Protein AF-A0A9E5I984-F1 (afdb_monomer)

Mean predicted aligned error: 7.83 Å

pLDDT: mean 77.66, std 11.68, range [48.38, 91.56]

Radius of gyration: 14.09 Å; Cα contacts (8 Å, |Δi|>4): 129; chains: 1; bounding box: 36×32×35 Å

Structure (mmCIF, N/CA/C/O backbone):
data_AF-A0A9E5I984-F1
#
_entry.id   AF-A0A9E5I984-F1
#
loop_
_atom_site.group_PDB
_atom_site.id
_atom_site.type_symbol
_atom_site.label_atom_id
_atom_site.label_alt_id
_atom_site.label_comp_id
_atom_site.label_asym_id
_atom_site.label_entity_id
_atom_site.label_seq_id
_atom_site.pdbx_PDB_ins_code
_atom_site.Cartn_x
_atom_site.Cartn_y
_atom_site.Cartn_z
_atom_site.occupancy
_atom_site.B_iso_or_equiv
_atom_site.auth_seq_id
_atom_site.auth_comp_id
_atom_site.auth_asym_id
_atom_site.auth_atom_id
_atom_site.pdbx_PDB_model_num
ATOM 1 N N . MET A 1 1 ? 0.563 -18.163 3.330 1.00 48.81 1 MET A N 1
ATOM 2 C CA . MET A 1 1 ? 1.518 -18.030 2.206 1.00 48.81 1 MET A CA 1
ATOM 3 C C . MET A 1 1 ? 1.023 -16.930 1.273 1.00 48.81 1 MET A C 1
ATOM 5 O O . MET A 1 1 ? -0.195 -16.788 1.185 1.00 48.81 1 MET A O 1
ATOM 9 N N . PRO A 1 2 ? 1.900 -16.112 0.658 1.00 67.94 2 PRO A N 1
ATOM 10 C CA . PRO A 1 2 ? 1.468 -15.072 -0.277 1.00 67.94 2 PRO A CA 1
ATOM 11 C C . PRO A 1 2 ? 0.738 -15.702 -1.469 1.00 67.94 2 PRO A C 1
ATOM 13 O O . PRO A 1 2 ? 1.159 -16.741 -1.966 1.00 67.94 2 PRO A O 1
ATOM 16 N N . GLN A 1 3 ? -0.364 -15.089 -1.901 1.00 69.31 3 GLN A N 1
ATOM 17 C CA . GLN A 1 3 ? -1.242 -15.622 -2.952 1.00 69.31 3 GLN A CA 1
ATOM 18 C C . GLN A 1 3 ? -0.854 -15.162 -4.367 1.00 69.31 3 GLN A C 1
ATOM 20 O O . GLN A 1 3 ? -1.681 -15.200 -5.269 1.00 69.31 3 GLN A O 1
ATOM 25 N N . GLY A 1 4 ? 0.384 -14.699 -4.546 1.00 74.75 4 GLY A N 1
ATOM 26 C CA . GLY A 1 4 ? 0.916 -14.234 -5.825 1.00 74.75 4 GLY A CA 1
ATOM 27 C C . GLY A 1 4 ? 2.118 -13.307 -5.651 1.00 74.75 4 GLY A C 1
ATOM 28 O O . GLY A 1 4 ? 2.289 -12.684 -4.592 1.00 74.75 4 GLY A O 1
ATOM 29 N N . VAL A 1 5 ? 2.954 -13.226 -6.688 1.00 83.75 5 VAL A N 1
ATOM 30 C CA . VAL A 1 5 ? 4.094 -12.295 -6.749 1.00 83.75 5 VAL A CA 1
ATOM 31 C C . VAL A 1 5 ? 3.717 -11.120 -7.633 1.00 83.75 5 VAL A C 1
ATOM 33 O O . VAL A 1 5 ? 3.312 -11.266 -8.787 1.00 83.75 5 VAL A O 1
ATOM 36 N N . MET A 1 6 ? 3.853 -9.927 -7.071 1.00 87.31 6 MET A N 1
ATOM 37 C CA . MET A 1 6 ? 3.543 -8.675 -7.734 1.00 87.31 6 MET A CA 1
ATOM 38 C C . MET A 1 6 ? 4.838 -7.915 -7.988 1.00 87.31 6 MET A C 1
ATOM 40 O O . MET A 1 6 ? 5.608 -7.670 -7.063 1.00 87.31 6 MET A O 1
ATOM 44 N N . VAL A 1 7 ? 5.068 -7.505 -9.232 1.00 88.38 7 VAL A N 1
ATOM 45 C CA . VAL A 1 7 ? 6.307 -6.822 -9.624 1.00 88.38 7 VAL A CA 1
ATOM 46 C C . VAL A 1 7 ? 6.001 -5.411 -10.112 1.00 88.38 7 VAL A C 1
ATOM 48 O O . VAL A 1 7 ? 5.120 -5.200 -10.945 1.00 88.38 7 VAL A O 1
ATOM 51 N N . MET A 1 8 ? 6.750 -4.435 -9.599 1.00 86.31 8 MET A N 1
ATOM 52 C CA . MET A 1 8 ? 6.732 -3.033 -10.018 1.00 86.31 8 MET A CA 1
ATOM 53 C C . MET A 1 8 ? 8.096 -2.631 -10.586 1.00 86.31 8 MET A C 1
ATOM 55 O O . MET A 1 8 ? 9.044 -2.344 -9.847 1.00 86.31 8 MET A O 1
ATOM 59 N N . GLN A 1 9 ? 8.170 -2.558 -11.911 1.00 83.50 9 GLN A N 1
ATOM 60 C CA . GLN A 1 9 ? 9.339 -2.102 -12.663 1.00 83.50 9 GLN A CA 1
ATOM 61 C C . GLN A 1 9 ? 9.028 -0.781 -13.373 1.00 83.50 9 GLN A C 1
ATOM 63 O O . GLN A 1 9 ? 7.881 -0.347 -13.414 1.00 83.50 9 GLN A O 1
ATOM 68 N N . SER A 1 10 ? 10.057 -0.084 -13.857 1.00 75.31 10 SER A N 1
ATOM 69 C CA . SER A 1 10 ? 9.964 1.292 -14.369 1.00 75.31 10 SER A CA 1
ATOM 70 C C . SER A 1 10 ? 8.895 1.448 -15.468 1.00 75.31 10 SER A C 1
ATOM 72 O O . SER A 1 10 ? 9.145 1.183 -16.637 1.00 75.31 10 SER A O 1
ATOM 74 N N . GLY A 1 11 ? 7.678 1.843 -15.075 1.00 76.62 11 GLY A N 1
ATOM 75 C CA . GLY A 1 11 ? 6.518 1.995 -15.962 1.00 76.62 11 GLY A CA 1
ATOM 76 C C . GLY A 1 11 ? 5.671 0.734 -16.195 1.00 76.62 11 GLY A C 1
ATOM 77 O O . GLY A 1 11 ? 4.601 0.846 -16.786 1.00 76.62 11 GLY A O 1
ATOM 78 N N . GLN A 1 12 ? 6.078 -0.437 -15.700 1.00 86.31 12 GLN A N 1
ATOM 79 C CA . GLN A 1 12 ? 5.375 -1.708 -15.909 1.00 86.31 12 GLN A CA 1
ATOM 80 C C . GLN A 1 12 ? 5.012 -2.389 -14.589 1.00 86.31 12 GLN A C 1
ATOM 82 O O . GLN A 1 12 ? 5.708 -2.271 -13.576 1.00 86.31 12 GLN A O 1
ATOM 87 N N . ARG A 1 13 ? 3.879 -3.092 -14.590 1.00 90.06 13 ARG A N 1
ATOM 88 C CA . ARG A 1 13 ? 3.330 -3.753 -13.407 1.00 90.06 13 ARG A CA 1
ATOM 89 C C . ARG A 1 13 ? 2.857 -5.142 -13.776 1.00 90.06 13 ARG A C 1
ATOM 91 O O . ARG A 1 13 ? 2.133 -5.288 -14.757 1.00 90.06 13 ARG A O 1
ATOM 98 N N . PHE A 1 14 ? 3.232 -6.121 -12.966 1.00 91.44 14 PHE A N 1
ATOM 99 C CA . PHE A 1 14 ? 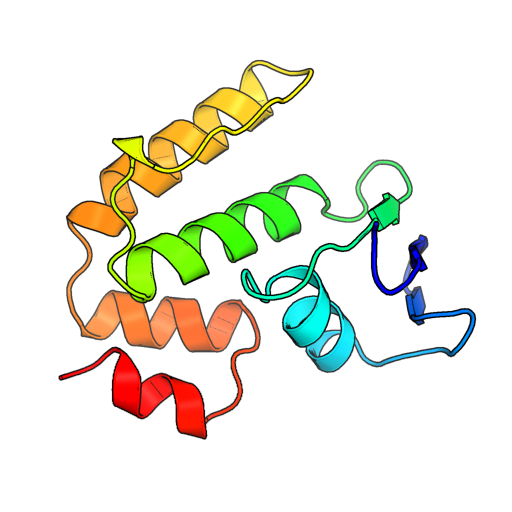2.902 -7.518 -13.200 1.00 91.44 14 PHE A CA 1
ATOM 100 C C . PHE A 1 14 ? 2.241 -8.134 -11.973 1.00 91.44 14 PHE A C 1
ATOM 102 O O . PHE A 1 14 ? 2.618 -7.823 -10.842 1.00 91.44 14 PHE A O 1
ATOM 109 N N . ILE A 1 15 ? 1.275 -9.014 -12.209 1.00 90.31 15 ILE A N 1
ATOM 110 C CA . ILE A 1 15 ? 0.706 -9.925 -11.211 1.00 90.31 15 ILE A CA 1
ATOM 111 C C . ILE A 1 15 ? 0.875 -11.322 -11.783 1.00 90.31 15 ILE A C 1
ATOM 113 O O . ILE A 1 15 ? 0.384 -11.576 -12.878 1.00 90.31 15 ILE A O 1
ATOM 117 N N . ASP A 1 16 ? 1.617 -12.187 -11.094 1.00 89.31 16 ASP A N 1
ATOM 118 C CA . ASP A 1 16 ? 1.878 -13.564 -11.538 1.00 89.31 16 ASP A CA 1
ATOM 119 C C . ASP A 1 16 ? 2.372 -13.626 -12.998 1.00 89.31 16 ASP A C 1
ATOM 121 O O . ASP A 1 16 ? 1.903 -14.404 -13.828 1.00 89.31 16 ASP A O 1
ATOM 125 N N . ASN A 1 17 ? 3.323 -12.738 -13.316 1.00 86.38 17 ASN A N 1
ATOM 126 C CA . ASN A 1 17 ? 3.937 -12.556 -14.637 1.00 86.38 17 ASN A CA 1
ATOM 127 C C . ASN A 1 17 ? 3.001 -12.035 -15.751 1.00 86.38 17 ASN A C 1
ATOM 129 O O . ASN A 1 17 ? 3.409 -11.949 -16.907 1.00 86.38 17 ASN A O 1
ATOM 133 N N . GLN A 1 18 ? 1.768 -11.639 -15.425 1.00 89.88 18 GLN A N 1
ATOM 134 C CA . GLN A 1 18 ? 0.845 -11.009 -16.369 1.00 89.88 18 GLN A CA 1
ATOM 135 C C . GLN A 1 18 ? 0.902 -9.483 -16.255 1.00 89.88 18 GLN A C 1
ATOM 137 O O . GLN A 1 18 ? 0.797 -8.964 -15.138 1.00 89.88 18 GLN A O 1
ATOM 142 N N . PRO A 1 19 ? 1.053 -8.739 -17.368 1.00 91.25 19 PRO A N 1
ATOM 143 C CA . PRO A 1 19 ? 1.031 -7.285 -17.334 1.00 91.25 19 PRO A CA 1
ATOM 144 C C . PRO A 1 19 ? -0.365 -6.790 -16.945 1.00 91.25 19 PRO A C 1
ATOM 146 O O . PRO A 1 19 ? -1.373 -7.203 -17.516 1.00 91.25 19 PRO A O 1
ATOM 149 N N . VAL A 1 20 ? -0.429 -5.876 -15.980 1.00 91.56 20 VAL A N 1
ATOM 150 C CA . VAL A 1 20 ? -1.688 -5.310 -15.484 1.00 91.56 20 VAL A CA 1
ATOM 151 C C . VAL A 1 20 ? -1.658 -3.789 -15.480 1.00 91.56 20 VAL A C 1
ATOM 153 O O . VAL A 1 20 ? -0.605 -3.155 -15.382 1.00 91.56 20 VAL A O 1
ATOM 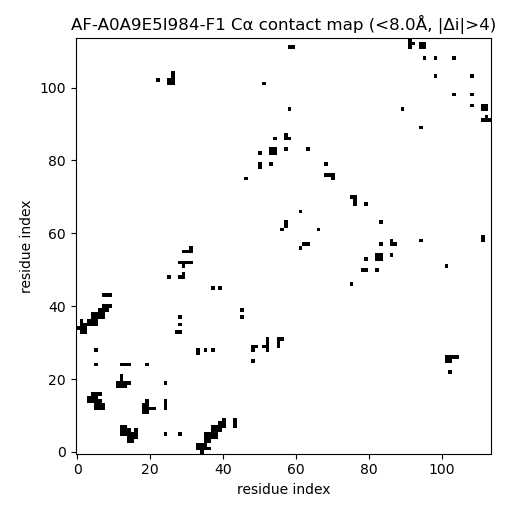156 N N . SER A 1 21 ? -2.842 -3.178 -15.530 1.00 89.38 21 SER A N 1
ATOM 157 C CA . SER A 1 21 ? -2.954 -1.728 -15.391 1.00 89.38 21 SER A CA 1
ATOM 158 C C . SER A 1 21 ? -2.528 -1.255 -13.997 1.00 89.38 21 SER A C 1
ATOM 160 O O . SER A 1 21 ? -2.574 -1.985 -13.000 1.00 89.38 21 SER A O 1
ATOM 162 N N . ALA A 1 22 ? -2.176 0.029 -13.902 1.00 84.12 22 ALA A N 1
ATOM 163 C CA . ALA A 1 22 ? -1.851 0.662 -12.632 1.00 84.12 22 ALA A CA 1
ATOM 164 C C . ALA A 1 22 ? -2.970 0.523 -11.589 1.00 84.12 22 ALA A C 1
ATOM 166 O O . ALA A 1 22 ? -2.688 0.208 -10.431 1.00 84.12 22 ALA A O 1
ATOM 167 N N . ALA A 1 23 ? -4.220 0.725 -12.006 1.00 82.88 23 ALA A N 1
ATOM 168 C CA . ALA A 1 23 ? -5.382 0.636 -11.131 1.00 82.88 23 ALA A CA 1
ATOM 169 C C . ALA A 1 23 ? -5.593 -0.791 -10.610 1.00 82.88 23 ALA A C 1
ATOM 171 O O . ALA A 1 23 ? -5.741 -0.980 -9.404 1.00 82.88 23 ALA A O 1
ATOM 172 N N . GLN A 1 24 ? -5.519 -1.797 -11.489 1.00 86.12 24 GLN A N 1
ATOM 173 C CA . GLN A 1 24 ? -5.634 -3.205 -11.094 1.00 86.12 24 GLN A CA 1
ATOM 174 C C . GLN A 1 24 ? -4.530 -3.600 -10.112 1.00 86.12 24 GLN A C 1
ATOM 176 O O . GLN A 1 24 ? -4.818 -4.180 -9.068 1.00 86.12 24 GLN A O 1
ATOM 181 N N . PHE A 1 25 ? -3.283 -3.215 -10.394 1.00 88.75 25 PHE A N 1
ATOM 182 C CA . PHE A 1 25 ? -2.164 -3.503 -9.503 1.00 88.75 25 PHE A CA 1
ATOM 183 C C . PHE A 1 25 ? -2.378 -2.929 -8.099 1.00 88.75 25 PHE A C 1
ATOM 185 O O . PHE A 1 25 ? -2.224 -3.637 -7.109 1.00 88.75 25 PHE A O 1
ATOM 192 N N . VAL A 1 26 ? -2.751 -1.648 -7.993 1.00 85.81 26 VAL A N 1
ATOM 193 C CA . VAL A 1 26 ? -2.982 -1.016 -6.682 1.00 85.81 26 VAL A CA 1
ATOM 194 C C . VAL A 1 26 ? -4.172 -1.650 -5.979 1.00 85.81 26 VAL A C 1
ATOM 196 O O . VAL A 1 26 ? -4.092 -1.894 -4.779 1.00 85.81 26 VAL A O 1
ATOM 199 N N . SER A 1 27 ? -5.245 -1.953 -6.713 1.00 84.75 27 SER A N 1
ATOM 200 C CA . SER A 1 27 ? -6.421 -2.609 -6.150 1.00 84.75 27 SER A CA 1
ATOM 201 C C . SER A 1 27 ? -6.065 -3.927 -5.472 1.00 84.75 27 SER A C 1
ATOM 203 O O . SER A 1 27 ? -6.535 -4.154 -4.365 1.00 84.75 27 SER A O 1
ATOM 205 N N . VAL A 1 28 ? -5.225 -4.757 -6.101 1.00 87.50 28 VAL A N 1
ATOM 206 C CA . VAL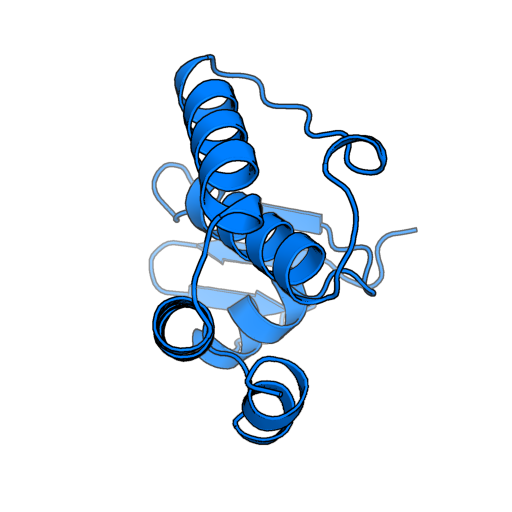 A 1 28 ? -4.815 -6.063 -5.559 1.00 87.50 28 VAL A CA 1
ATOM 207 C C . VAL A 1 28 ? -3.776 -5.914 -4.447 1.00 87.50 28 VAL A C 1
ATOM 209 O O . VAL A 1 28 ? -3.920 -6.519 -3.390 1.00 87.50 28 VAL A O 1
ATOM 212 N N . ALA A 1 29 ? -2.743 -5.091 -4.639 1.00 89.12 29 ALA A N 1
ATOM 213 C CA . ALA A 1 29 ? -1.664 -4.977 -3.658 1.00 89.12 29 ALA A CA 1
ATOM 214 C C . ALA A 1 29 ? -2.096 -4.270 -2.366 1.00 89.12 29 ALA A C 1
ATOM 216 O O . ALA A 1 29 ? -1.602 -4.585 -1.279 1.00 89.12 29 ALA A O 1
ATOM 217 N N . ALA A 1 30 ? -2.994 -3.291 -2.479 1.00 87.25 30 ALA A N 1
ATOM 218 C CA . ALA A 1 30 ? -3.492 -2.546 -1.335 1.00 87.25 30 ALA A CA 1
ATOM 219 C C . ALA A 1 30 ? -4.706 -3.217 -0.670 1.00 87.25 30 ALA A C 1
ATOM 221 O O . ALA A 1 30 ? -5.161 -2.717 0.351 1.00 87.25 30 ALA A O 1
ATOM 222 N N . ASP A 1 31 ? -5.226 -4.325 -1.206 1.00 85.06 31 ASP A N 1
ATOM 223 C CA . ASP A 1 31 ? -6.294 -5.110 -0.580 1.00 85.06 31 ASP A CA 1
ATOM 224 C C . ASP A 1 31 ? -5.777 -5.804 0.697 1.00 85.06 31 ASP A C 1
ATOM 226 O O . ASP A 1 31 ? -4.916 -6.693 0.609 1.00 85.06 31 ASP A O 1
ATOM 230 N N . PRO A 1 32 ? -6.262 -5.411 1.890 1.00 82.75 32 PRO A N 1
ATOM 231 C CA . PRO A 1 32 ? -5.792 -5.979 3.144 1.00 82.75 32 PRO A CA 1
ATOM 232 C C . PRO A 1 32 ? -6.142 -7.457 3.321 1.00 82.75 32 PRO A C 1
ATOM 234 O O . PRO A 1 32 ? -5.395 -8.157 4.005 1.00 82.75 32 PRO A O 1
ATOM 237 N N . SER A 1 33 ? -7.196 -7.947 2.660 1.00 84.88 33 SER A N 1
ATOM 238 C CA . SER A 1 33 ? -7.631 -9.347 2.737 1.00 84.88 33 SER A CA 1
ATOM 239 C C . SER A 1 33 ? -6.669 -10.322 2.045 1.00 84.88 33 SER A C 1
ATOM 241 O O . SER A 1 33 ? -6.740 -11.533 2.256 1.00 84.88 33 SER A O 1
ATOM 243 N N . ARG A 1 34 ? -5.725 -9.809 1.241 1.00 85.06 34 ARG A N 1
ATOM 244 C CA . ARG A 1 34 ? -4.774 -10.610 0.461 1.00 85.06 34 ARG A CA 1
ATOM 245 C C . ARG A 1 34 ? -3.367 -10.520 1.019 1.00 85.06 34 ARG A C 1
ATOM 247 O O . ARG A 1 34 ? -2.806 -9.431 1.103 1.00 85.06 34 ARG A O 1
ATOM 254 N N . SER A 1 35 ? -2.727 -11.649 1.303 1.00 87.56 35 SER A N 1
ATOM 255 C CA . SER A 1 35 ? -1.273 -11.675 1.506 1.00 87.56 35 SER A CA 1
ATOM 256 C C . SER A 1 35 ? -0.563 -11.588 0.154 1.00 87.56 35 SER A C 1
ATOM 258 O O . SER A 1 35 ? -0.683 -12.503 -0.658 1.00 87.56 35 SER A O 1
ATOM 260 N N . VAL A 1 36 ? 0.180 -10.508 -0.085 1.00 88.56 36 VAL A N 1
ATOM 261 C CA . VAL A 1 36 ? 0.890 -10.256 -1.350 1.00 88.56 36 VAL A CA 1
ATOM 262 C C . VAL A 1 36 ? 2.375 -10.028 -1.095 1.00 88.56 36 VAL A C 1
ATOM 264 O O . VAL A 1 36 ? 2.747 -9.426 -0.086 1.00 88.56 36 VAL A O 1
ATOM 267 N N . LEU A 1 37 ? 3.218 -10.478 -2.020 1.00 89.44 37 LEU A N 1
ATOM 268 C CA . LEU A 1 37 ? 4.624 -10.091 -2.077 1.00 89.44 37 LEU A CA 1
ATOM 269 C C . LEU A 1 37 ? 4.791 -9.069 -3.200 1.00 89.44 37 LEU A C 1
ATOM 271 O O . LEU A 1 37 ? 4.447 -9.360 -4.342 1.00 89.44 37 LEU A O 1
ATOM 275 N N . VAL A 1 38 ? 5.306 -7.881 -2.875 1.00 89.31 38 VAL A N 1
ATOM 276 C CA . VAL A 1 38 ? 5.568 -6.829 -3.865 1.00 89.31 38 VAL A CA 1
ATOM 277 C C . VAL A 1 38 ? 7.068 -6.617 -4.002 1.00 89.31 38 VAL A C 1
ATOM 279 O O . VAL A 1 38 ? 7.712 -6.066 -3.108 1.00 89.31 38 VAL A O 1
ATOM 282 N N . GLU A 1 39 ? 7.607 -6.993 -5.151 1.00 90.06 39 GLU A N 1
ATOM 283 C CA . GLU A 1 39 ? 8.974 -6.690 -5.548 1.00 90.06 39 GLU A CA 1
ATOM 284 C C . GLU A 1 39 ? 8.986 -5.411 -6.375 1.00 90.06 39 GLU A C 1
ATOM 286 O O . 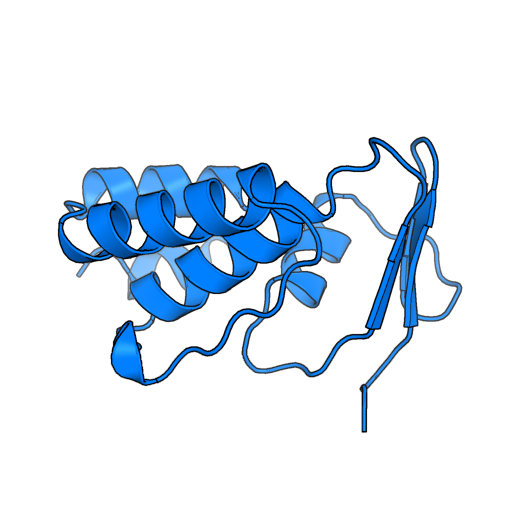GLU A 1 39 ? 8.208 -5.250 -7.317 1.00 90.06 39 GLU A O 1
ATOM 291 N N . ALA A 1 40 ? 9.849 -4.458 -6.029 1.00 86.62 40 ALA A N 1
ATOM 292 C CA . ALA A 1 40 ? 9.876 -3.203 -6.764 1.00 86.62 40 ALA A CA 1
ATOM 293 C C . ALA A 1 40 ? 11.239 -2.519 -6.760 1.00 86.62 40 ALA A C 1
ATOM 295 O O . ALA A 1 40 ? 11.889 -2.401 -5.713 1.00 86.62 40 ALA A O 1
ATOM 296 N N . CYS A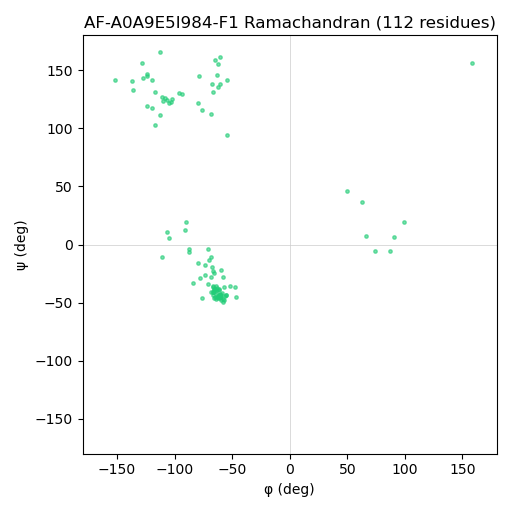 1 41 ? 11.603 -1.927 -7.899 1.00 84.19 41 CYS A N 1
ATOM 297 C CA . CYS A 1 41 ? 12.827 -1.137 -8.053 1.00 84.19 41 CYS A CA 1
ATOM 298 C C . CYS A 1 41 ? 12.852 0.077 -7.105 1.00 84.19 41 CYS A C 1
ATOM 300 O O . CYS A 1 41 ? 11.816 0.509 -6.579 1.00 84.19 41 CYS A O 1
ATOM 302 N N . ALA A 1 42 ? 14.027 0.656 -6.852 1.00 79.81 42 ALA A N 1
ATOM 303 C CA . ALA A 1 42 ? 14.126 1.927 -6.131 1.00 79.81 42 ALA A CA 1
ATOM 304 C C . ALA A 1 42 ? 13.258 3.008 -6.812 1.00 79.81 42 ALA A C 1
ATOM 306 O O . ALA A 1 42 ? 13.119 3.022 -8.030 1.00 79.81 42 ALA A O 1
ATOM 307 N N . GLY A 1 43 ? 12.600 3.865 -6.025 1.00 77.56 43 GLY A N 1
ATOM 308 C CA . GLY A 1 43 ? 11.764 4.953 -6.560 1.00 77.56 43 GLY A CA 1
ATOM 309 C C . GLY A 1 43 ? 10.402 4.555 -7.158 1.00 77.56 43 GLY A C 1
ATOM 310 O O . GLY A 1 43 ? 9.599 5.433 -7.435 1.00 77.56 43 GLY A O 1
ATOM 311 N N . SER A 1 44 ? 10.076 3.266 -7.274 1.00 80.88 44 SER A N 1
ATOM 312 C CA . SER A 1 44 ? 8.807 2.781 -7.865 1.00 80.88 44 SER A CA 1
ATOM 313 C C . SER A 1 44 ? 7.529 3.083 -7.063 1.00 80.88 44 SER A C 1
ATOM 315 O O . SER A 1 44 ? 6.434 2.890 -7.576 1.00 80.88 44 SER A O 1
ATOM 317 N N . GLY A 1 45 ? 7.633 3.550 -5.812 1.00 81.00 45 GLY A N 1
ATOM 318 C CA . GLY A 1 45 ? 6.463 3.904 -4.992 1.00 81.00 45 GLY A CA 1
ATOM 319 C C . GLY A 1 45 ? 6.009 2.854 -3.968 1.00 81.00 45 GLY A C 1
ATOM 320 O O . GLY A 1 45 ? 4.897 2.953 -3.459 1.00 81.00 45 GLY A O 1
ATOM 321 N N . LYS A 1 46 ? 6.863 1.891 -3.586 1.00 88.44 46 LYS A N 1
ATOM 322 C CA . LYS A 1 46 ? 6.587 0.890 -2.523 1.00 88.44 46 LYS A CA 1
ATOM 323 C C . LYS A 1 46 ? 6.001 1.481 -1.238 1.00 88.44 46 LYS A C 1
ATOM 325 O O . LYS A 1 46 ? 5.046 0.954 -0.681 1.00 88.44 46 LYS A O 1
ATOM 330 N N . THR A 1 47 ? 6.575 2.589 -0.766 1.00 86.94 47 THR A N 1
ATOM 331 C CA . THR A 1 47 ? 6.110 3.270 0.450 1.00 86.94 47 THR A CA 1
ATOM 332 C C . THR A 1 47 ? 4.694 3.803 0.278 1.00 86.94 47 THR A C 1
ATOM 334 O O . THR A 1 47 ? 3.886 3.679 1.189 1.00 86.94 47 THR A O 1
ATOM 337 N N . TRP A 1 48 ? 4.374 4.351 -0.896 1.00 85.44 48 TRP A N 1
ATOM 338 C CA . TRP A 1 48 ? 3.024 4.817 -1.201 1.00 85.44 48 TRP A CA 1
ATOM 339 C C . TRP A 1 48 ? 2.025 3.655 -1.239 1.00 85.44 48 TRP A C 1
ATOM 341 O O . TRP A 1 48 ? 0.913 3.791 -0.737 1.00 85.44 48 TRP A O 1
ATOM 351 N N . LEU A 1 49 ? 2.431 2.495 -1.763 1.00 87.75 49 LEU A N 1
ATOM 352 C CA . LEU A 1 49 ? 1.602 1.290 -1.781 1.00 87.75 49 LEU A CA 1
ATOM 353 C C . LEU A 1 49 ? 1.317 0.768 -0.364 1.00 87.75 49 LEU A C 1
ATOM 355 O O . LEU A 1 49 ? 0.167 0.490 -0.032 1.00 87.75 49 LEU A O 1
ATOM 359 N N . LEU A 1 50 ? 2.348 0.717 0.487 1.00 87.44 50 LEU A N 1
ATOM 360 C CA . LEU A 1 50 ? 2.219 0.349 1.898 1.00 87.44 50 LEU A CA 1
ATOM 361 C C . LEU A 1 50 ? 1.277 1.306 2.645 1.00 87.44 50 LEU A C 1
ATOM 363 O O . LEU A 1 50 ? 0.360 0.863 3.329 1.00 87.44 50 LEU A O 1
ATOM 367 N N . VAL A 1 51 ? 1.464 2.616 2.464 1.00 86.56 51 VAL A N 1
ATOM 368 C CA . VAL A 1 51 ? 0.593 3.650 3.042 1.00 86.56 51 VAL A CA 1
ATOM 369 C C . VAL A 1 51 ? -0.847 3.509 2.547 1.00 86.56 51 VAL A C 1
ATOM 371 O O . VAL A 1 51 ? -1.779 3.593 3.339 1.00 86.56 51 VAL A O 1
ATOM 374 N N . SER A 1 52 ? -1.044 3.249 1.254 1.00 85.56 52 SER A N 1
ATOM 375 C CA . SER A 1 52 ? -2.377 3.048 0.676 1.00 85.56 52 SER A CA 1
ATOM 376 C C . SER A 1 52 ? -3.082 1.841 1.292 1.00 85.56 52 SER A C 1
ATOM 378 O O . SER A 1 52 ? -4.278 1.906 1.555 1.00 85.56 52 SER A O 1
ATOM 380 N N . ARG A 1 53 ? -2.344 0.761 1.573 1.00 88.12 53 ARG A N 1
ATOM 381 C CA . ARG A 1 53 ? -2.869 -0.428 2.254 1.00 88.12 53 ARG A CA 1
ATOM 382 C C . ARG A 1 53 ? -3.270 -0.140 3.704 1.00 88.12 53 ARG A C 1
ATOM 384 O O . ARG A 1 53 ? -4.351 -0.537 4.120 1.00 88.12 53 ARG A O 1
ATOM 391 N N . MET A 1 54 ? -2.445 0.596 4.449 1.00 87.00 54 MET A N 1
ATOM 392 C CA . MET A 1 54 ? -2.778 1.035 5.814 1.00 87.00 54 MET A CA 1
ATOM 393 C C . MET A 1 54 ? -4.020 1.921 5.842 1.00 87.00 54 MET A C 1
ATOM 395 O O . MET A 1 54 ? -4.890 1.740 6.685 1.00 87.00 54 MET A O 1
ATOM 399 N N . LEU A 1 55 ? -4.124 2.862 4.900 1.00 83.25 55 LEU A N 1
ATOM 400 C CA . LEU A 1 55 ? -5.301 3.716 4.778 1.00 83.25 55 LEU A CA 1
ATOM 401 C C . LEU A 1 55 ? -6.562 2.887 4.549 1.00 83.25 55 LEU A C 1
ATOM 403 O O . LEU A 1 55 ? -7.575 3.175 5.167 1.00 83.25 55 LEU A O 1
ATOM 407 N N . ARG A 1 56 ? -6.507 1.848 3.708 1.00 82.75 56 ARG A N 1
ATOM 408 C CA . ARG A 1 56 ? -7.655 0.956 3.484 1.00 82.75 56 ARG A CA 1
ATOM 409 C C . ARG A 1 56 ? -8.088 0.252 4.769 1.00 82.75 56 ARG A C 1
ATOM 411 O O . ARG A 1 56 ? -9.264 0.316 5.087 1.00 82.75 56 ARG A O 1
ATOM 418 N N . LEU A 1 57 ? -7.149 -0.286 5.547 1.00 84.56 57 LEU A N 1
ATOM 419 C CA . LEU A 1 57 ? -7.448 -0.876 6.860 1.00 84.56 57 LEU A CA 1
ATOM 420 C C . LEU A 1 57 ? -8.116 0.126 7.812 1.00 84.56 57 LEU A C 1
ATOM 422 O O . LEU A 1 57 ? -9.146 -0.171 8.407 1.00 84.56 57 LEU A O 1
ATOM 426 N N . LEU A 1 58 ? -7.576 1.343 7.916 1.00 83.62 58 LEU A N 1
ATOM 427 C CA . LEU A 1 58 ? -8.160 2.393 8.762 1.00 83.62 58 LEU A CA 1
ATOM 428 C C . LEU A 1 58 ? -9.562 2.801 8.290 1.00 83.62 58 LEU A C 1
ATOM 430 O O . LEU A 1 58 ? 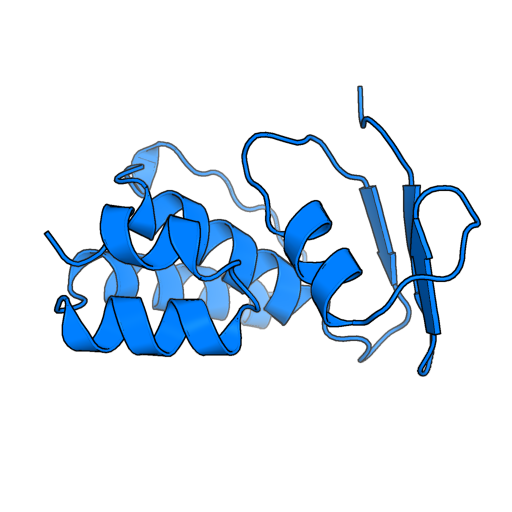-10.443 3.069 9.103 1.00 83.62 58 LEU A O 1
ATOM 434 N N . LEU A 1 59 ? -9.781 2.850 6.974 1.00 80.12 59 LEU A N 1
ATOM 435 C CA . LEU A 1 59 ? -11.090 3.132 6.391 1.00 80.12 59 LEU A CA 1
ATOM 436 C C . LEU A 1 59 ? -12.088 2.001 6.674 1.00 80.12 59 LEU A C 1
ATOM 438 O O . LEU A 1 59 ? -13.254 2.294 6.921 1.00 80.12 59 LEU A O 1
ATOM 442 N N . GLU A 1 60 ? -11.633 0.745 6.683 1.00 79.25 60 GLU A N 1
ATOM 443 C CA . GLU A 1 60 ? -12.422 -0.450 7.041 1.00 79.25 60 GLU A CA 1
ATOM 444 C C . GLU A 1 60 ? -12.736 -0.531 8.542 1.00 79.25 60 GLU A C 1
ATOM 446 O O . GLU A 1 60 ? -13.493 -1.402 8.965 1.00 79.25 60 GLU A O 1
ATOM 451 N N . GLY A 1 61 ? -12.215 0.406 9.340 1.00 80.56 61 GLY A N 1
ATOM 452 C CA . GLY A 1 61 ? -12.451 0.495 10.777 1.00 80.56 61 GLY A CA 1
ATOM 453 C C . GLY A 1 61 ? -11.435 -0.271 11.621 1.00 80.56 61 GLY A C 1
ATOM 454 O O . GLY A 1 61 ? -11.599 -0.321 12.839 1.00 80.56 61 GLY A O 1
ATOM 455 N N . SER A 1 62 ? -10.380 -0.834 11.017 1.00 84.00 62 SER A N 1
ATOM 456 C CA . SER A 1 62 ? -9.294 -1.462 11.774 1.00 84.00 62 SER A CA 1
ATOM 457 C C . SER A 1 62 ? -8.604 -0.436 12.661 1.00 84.00 62 SER A C 1
ATOM 459 O O . SER A 1 62 ? -8.270 0.673 12.227 1.00 84.00 62 SER A O 1
ATOM 461 N N . GLN A 1 63 ? -8.344 -0.817 13.906 1.00 81.81 63 GLN A N 1
ATOM 462 C CA . GLN A 1 63 ? -7.691 0.073 14.847 1.00 81.81 63 GLN A CA 1
ATOM 463 C C . GLN A 1 63 ? -6.182 0.109 14.581 1.00 81.81 63 GLN A C 1
ATOM 465 O O . GLN A 1 63 ? -5.575 -0.917 14.268 1.00 81.81 63 GLN A O 1
ATOM 470 N N . PRO A 1 64 ? -5.522 1.265 14.766 1.00 81.88 64 PRO A N 1
ATOM 471 C CA . PRO A 1 64 ? -4.066 1.376 14.697 1.00 81.88 64 PRO A CA 1
ATOM 472 C C . PRO A 1 64 ? -3.296 0.307 15.481 1.00 81.88 64 PRO A C 1
ATOM 474 O O . PRO A 1 64 ? -2.247 -0.144 15.033 1.00 81.88 64 PRO A O 1
ATOM 477 N N . ALA A 1 65 ? -3.821 -0.091 16.644 1.00 84.19 65 ALA A N 1
ATOM 478 C CA . ALA A 1 65 ? -3.202 -1.072 17.530 1.00 84.19 65 ALA A CA 1
ATOM 479 C C . ALA A 1 65 ? -3.172 -2.497 16.944 1.00 84.19 65 ALA A C 1
ATOM 481 O O . ALA A 1 65 ? -2.362 -3.312 17.372 1.00 84.19 65 ALA A O 1
ATOM 482 N N . GLU A 1 66 ? -4.013 -2.790 15.951 1.00 84.88 66 GLU A N 1
ATOM 483 C CA . GLU A 1 66 ? -4.102 -4.099 15.291 1.00 84.88 66 GLU A CA 1
ATOM 484 C C . GLU A 1 66 ? -3.119 -4.225 14.113 1.00 84.88 66 GLU A C 1
ATOM 486 O O . GLU A 1 66 ? -2.978 -5.292 13.517 1.00 84.88 66 GLU A O 1
ATOM 491 N N . MET A 1 67 ? -2.423 -3.137 13.760 1.00 83.38 67 MET A N 1
ATOM 492 C CA . MET A 1 67 ? -1.535 -3.073 12.602 1.00 83.38 67 MET A CA 1
ATOM 493 C C . MET A 1 67 ? -0.069 -2.991 13.017 1.00 83.38 67 MET A C 1
ATOM 495 O O . MET A 1 67 ? 0.366 -2.043 13.669 1.00 83.38 67 MET A O 1
ATOM 499 N N . LEU A 1 68 ? 0.733 -3.940 12.531 1.00 83.38 68 LEU A N 1
ATOM 500 C CA . LEU A 1 68 ? 2.187 -3.889 12.641 1.00 83.38 68 LEU A CA 1
ATOM 501 C C . LEU A 1 68 ? 2.816 -3.567 11.286 1.00 83.38 68 LEU A C 1
ATOM 503 O O . LEU A 1 68 ? 2.631 -4.283 10.303 1.00 83.38 68 LEU A O 1
ATOM 507 N N . ALA A 1 69 ? 3.614 -2.503 11.253 1.00 84.12 69 ALA A N 1
ATOM 508 C CA . ALA A 1 69 ? 4.361 -2.088 10.077 1.00 84.12 69 ALA A CA 1
ATOM 509 C C . ALA A 1 69 ? 5.861 -2.101 10.354 1.00 84.12 69 ALA A C 1
ATOM 511 O O . ALA A 1 69 ? 6.355 -1.328 11.174 1.00 84.12 69 ALA A O 1
ATOM 512 N N . ILE A 1 70 ? 6.594 -2.944 9.632 1.00 84.69 70 ILE A N 1
ATOM 513 C CA . ILE A 1 70 ? 8.051 -3.040 9.743 1.00 84.69 70 ILE A CA 1
ATOM 514 C C . ILE A 1 70 ? 8.663 -2.359 8.520 1.00 84.69 70 ILE A C 1
ATOM 516 O O . ILE A 1 70 ? 8.380 -2.723 7.380 1.00 84.69 70 ILE A O 1
ATOM 520 N N . THR A 1 71 ? 9.500 -1.345 8.742 1.00 85.12 71 THR A N 1
ATOM 521 C CA . THR A 1 71 ? 10.171 -0.607 7.663 1.00 85.12 71 THR A CA 1
ATOM 522 C C . THR A 1 71 ? 11.631 -0.361 8.005 1.00 85.12 71 THR A C 1
ATOM 524 O O . THR A 1 71 ? 11.937 0.011 9.133 1.00 85.12 71 THR A O 1
ATOM 527 N N . PHE A 1 72 ? 12.521 -0.473 7.019 1.00 80.00 72 PHE A N 1
ATOM 528 C CA . PHE A 1 72 ? 13.962 -0.288 7.228 1.00 80.00 72 PHE A CA 1
ATOM 529 C C . PHE A 1 72 ? 14.384 1.180 7.440 1.00 80.00 72 PHE A C 1
ATOM 531 O O . PHE A 1 72 ? 15.474 1.447 7.933 1.00 80.00 72 PHE A O 1
ATOM 538 N N . THR A 1 73 ? 13.545 2.163 7.076 1.00 78.19 73 THR A N 1
ATOM 539 C CA . THR A 1 73 ? 13.917 3.589 7.143 1.00 78.19 73 THR A CA 1
ATOM 540 C C . THR A 1 73 ? 13.012 4.395 8.069 1.00 78.19 73 THR A C 1
ATOM 542 O O . THR A 1 73 ? 11.788 4.255 8.047 1.00 78.19 73 THR A O 1
ATOM 545 N N . ARG A 1 74 ? 13.611 5.336 8.814 1.00 80.31 74 ARG A N 1
ATOM 546 C CA . ARG A 1 74 ? 12.876 6.294 9.661 1.00 80.31 74 ARG A CA 1
ATOM 547 C C . ARG A 1 74 ? 11.858 7.119 8.870 1.00 80.31 74 ARG A C 1
ATOM 549 O O . ARG A 1 74 ? 10.774 7.393 9.366 1.00 80.31 74 ARG A O 1
ATOM 556 N N . LYS A 1 75 ? 12.176 7.485 7.622 1.00 80.06 75 LYS A N 1
ATOM 557 C CA . LYS A 1 75 ? 11.267 8.250 6.753 1.00 80.06 75 LYS A CA 1
ATOM 558 C C . LYS A 1 75 ? 9.984 7.470 6.446 1.00 80.06 75 LYS A C 1
ATOM 560 O O . LYS A 1 75 ? 8.901 8.042 6.519 1.00 80.06 75 LYS A O 1
ATOM 565 N N . ALA A 1 76 ? 10.095 6.175 6.143 1.00 76.75 76 ALA A N 1
ATOM 566 C CA . ALA A 1 76 ? 8.933 5.319 5.906 1.00 76.75 76 ALA A CA 1
ATOM 567 C C . ALA A 1 76 ? 8.122 5.081 7.191 1.00 76.75 76 ALA A C 1
ATOM 569 O O . ALA A 1 76 ? 6.898 5.178 7.155 1.00 76.75 76 ALA A O 1
ATOM 570 N N . ALA A 1 77 ? 8.795 4.865 8.326 1.00 81.75 77 ALA A N 1
ATOM 571 C CA . ALA A 1 77 ? 8.136 4.745 9.626 1.00 81.75 77 ALA A CA 1
ATOM 572 C C . ALA A 1 77 ? 7.346 6.013 9.994 1.00 81.75 77 ALA A C 1
ATOM 574 O O . ALA A 1 77 ? 6.200 5.928 10.429 1.00 81.75 77 ALA A O 1
ATOM 575 N N . ASN A 1 78 ? 7.921 7.197 9.769 1.00 82.50 78 ASN A N 1
ATOM 576 C CA . ASN A 1 78 ? 7.241 8.468 10.023 1.00 82.50 78 ASN A CA 1
ATOM 577 C C . ASN A 1 78 ? 6.040 8.676 9.092 1.00 82.50 78 ASN A C 1
ATOM 579 O O . ASN A 1 78 ? 5.002 9.151 9.544 1.00 82.50 78 ASN A O 1
ATOM 583 N N . ALA A 1 79 ? 6.150 8.280 7.820 1.00 79.44 79 ALA A N 1
ATOM 584 C CA . ALA A 1 79 ? 5.020 8.314 6.893 1.00 79.44 79 ALA A CA 1
ATOM 585 C C . ALA A 1 79 ? 3.871 7.404 7.365 1.00 79.44 79 ALA A C 1
ATOM 587 O O . ALA A 1 79 ? 2.722 7.838 7.372 1.00 79.44 79 ALA A O 1
ATOM 588 N N . ALA A 1 80 ? 4.176 6.184 7.824 1.00 79.56 80 ALA A N 1
ATOM 589 C CA . ALA A 1 80 ? 3.180 5.277 8.396 1.00 79.56 80 ALA A CA 1
ATOM 590 C C . ALA A 1 80 ? 2.524 5.862 9.660 1.00 79.56 80 ALA A C 1
ATOM 592 O O . ALA A 1 80 ? 1.302 5.866 9.773 1.00 79.56 80 ALA A O 1
ATOM 593 N N . ARG A 1 81 ? 3.314 6.438 10.578 1.00 81.56 81 ARG A N 1
ATOM 594 C CA . ARG A 1 81 ? 2.796 7.102 11.790 1.00 81.56 81 ARG A CA 1
ATOM 595 C C . ARG A 1 81 ? 1.859 8.264 11.466 1.00 81.56 81 ARG A C 1
ATOM 597 O O . ARG A 1 81 ? 0.793 8.365 12.065 1.00 81.56 81 ARG A O 1
ATOM 604 N N . LEU A 1 82 ? 2.236 9.119 10.514 1.00 79.00 82 LEU A N 1
ATOM 605 C CA . LEU A 1 82 ? 1.412 10.253 10.094 1.00 79.00 82 LEU A CA 1
ATOM 606 C C . LEU A 1 82 ? 0.062 9.785 9.537 1.00 79.00 82 LEU A C 1
ATOM 608 O O . LEU A 1 82 ? -0.977 10.348 9.871 1.00 79.00 82 LEU A O 1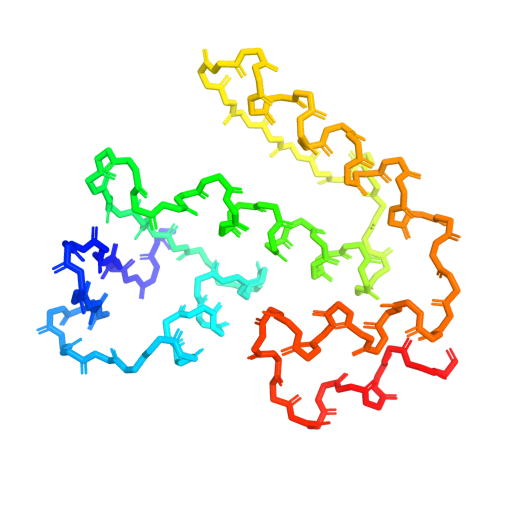
ATOM 612 N N . VAL A 1 83 ? 0.074 8.736 8.716 1.00 78.31 83 VAL A N 1
ATOM 613 C CA . VAL A 1 83 ? -1.128 8.133 8.122 1.00 78.31 83 VAL A CA 1
ATOM 614 C C . VAL A 1 83 ? -2.050 7.561 9.189 1.00 78.31 83 VAL A C 1
ATOM 616 O O . VAL A 1 83 ? -3.248 7.820 9.165 1.00 78.31 83 VAL A O 1
ATOM 619 N N . ILE A 1 84 ? -1.488 6.834 10.149 1.00 80.00 84 ILE A N 1
ATOM 620 C CA . ILE A 1 84 ? -2.239 6.254 11.260 1.00 80.00 84 ILE A CA 1
ATOM 621 C C . ILE A 1 84 ? -2.894 7.346 12.118 1.00 80.00 84 ILE A C 1
ATOM 623 O O . ILE A 1 84 ? -4.082 7.256 12.419 1.00 80.00 84 ILE A O 1
ATOM 627 N N . GLY A 1 85 ? -2.153 8.406 12.459 1.00 75.00 85 GLY A N 1
ATOM 628 C CA . GLY A 1 85 ? -2.689 9.513 13.254 1.00 75.00 85 GLY A CA 1
ATOM 629 C C . GLY A 1 85 ? -3.762 10.331 12.528 1.00 75.00 85 GLY A C 1
ATOM 630 O O . GLY A 1 85 ? -4.734 10.757 13.142 1.00 75.00 85 GLY A O 1
ATOM 631 N N . THR A 1 86 ? -3.616 10.534 11.216 1.00 68.06 86 THR A N 1
ATOM 632 C CA . THR A 1 86 ? -4.562 11.333 10.413 1.00 68.06 86 THR A CA 1
ATOM 633 C C . THR A 1 86 ? -5.781 10.538 9.949 1.00 68.06 86 THR A C 1
ATOM 635 O O . THR A 1 86 ? -6.874 11.096 9.877 1.00 68.06 86 THR A O 1
ATOM 638 N N . GLY A 1 87 ? -5.633 9.239 9.674 1.00 63.81 87 GLY A N 1
ATOM 639 C CA . GLY A 1 87 ? -6.726 8.370 9.234 1.00 63.81 87 GLY A CA 1
ATOM 640 C C . GLY A 1 87 ? -7.821 8.206 10.290 1.00 63.81 87 GLY A C 1
ATOM 641 O O . GLY A 1 87 ? -8.998 8.202 9.938 1.00 63.81 87 GLY A O 1
ATOM 642 N N . ALA A 1 88 ? -7.450 8.174 11.575 1.00 61.34 88 ALA A N 1
ATOM 643 C CA . ALA A 1 88 ? -8.401 8.122 12.689 1.00 61.34 88 ALA A CA 1
ATOM 644 C C . ALA A 1 88 ? -9.253 9.402 12.832 1.00 61.34 88 ALA A C 1
ATOM 646 O O . ALA A 1 88 ? -10.350 9.348 13.377 1.00 61.34 88 ALA A O 1
ATOM 647 N N . ALA A 1 89 ? -8.777 10.542 12.316 1.00 60.47 89 ALA A N 1
ATOM 648 C CA . ALA A 1 89 ? -9.447 11.843 12.403 1.00 60.47 89 ALA A CA 1
ATOM 649 C C . ALA A 1 89 ? -10.116 12.286 11.081 1.00 60.47 89 ALA A C 1
ATOM 651 O O . ALA A 1 89 ? -10.593 13.417 10.968 1.00 60.47 89 ALA A O 1
ATOM 652 N N . ALA A 1 90 ? -10.128 11.438 10.047 1.00 62.72 90 ALA A N 1
ATOM 653 C CA . ALA A 1 90 ? -10.567 11.833 8.711 1.00 62.72 90 ALA A CA 1
ATOM 654 C C . ALA A 1 90 ? -12.104 11.856 8.562 1.00 62.72 90 ALA A C 1
ATOM 656 O O . ALA A 1 90 ? -12.772 10.828 8.679 1.00 62.72 90 ALA A O 1
ATOM 657 N N . SER A 1 91 ? -12.648 13.027 8.204 1.00 60.38 91 SER A N 1
ATOM 658 C CA . SER A 1 91 ? -14.057 13.224 7.813 1.00 60.38 91 SER A CA 1
ATOM 659 C C . SER A 1 91 ? -14.438 12.424 6.551 1.00 60.38 91 SER A C 1
ATOM 661 O O . SER A 1 91 ? -13.584 12.132 5.707 1.00 60.38 91 SER A O 1
ATOM 663 N N . ALA A 1 92 ? -15.726 12.104 6.382 1.00 63.50 92 ALA A N 1
ATOM 664 C CA . ALA A 1 92 ? -16.276 11.323 5.266 1.00 63.50 92 ALA A CA 1
ATOM 665 C C . ALA A 1 92 ? -15.860 11.854 3.872 1.00 63.50 92 ALA A C 1
ATOM 667 O O . ALA A 1 92 ? -15.541 11.079 2.967 1.00 63.50 92 ALA A O 1
ATOM 668 N N . THR A 1 93 ? -15.742 13.176 3.712 1.00 63.50 93 THR A N 1
ATOM 669 C CA . THR A 1 93 ? -15.272 13.819 2.469 1.00 63.50 93 THR A CA 1
ATOM 670 C C . THR A 1 93 ? -13.804 13.497 2.159 1.00 63.50 93 THR A C 1
ATOM 672 O O . THR A 1 93 ? -13.449 13.238 1.004 1.00 63.50 93 THR A O 1
ATOM 675 N N . CYS A 1 94 ? -12.945 13.448 3.186 1.00 59.94 94 CYS A N 1
ATOM 676 C CA . CYS A 1 94 ? -11.549 13.026 3.045 1.00 59.94 94 CYS A CA 1
ATOM 677 C C . CYS A 1 94 ? -11.457 11.541 2.681 1.00 59.94 94 CYS A C 1
ATOM 679 O O . CYS A 1 94 ? -10.675 11.188 1.798 1.00 59.94 94 CYS A O 1
ATOM 681 N N . LYS A 1 95 ? -12.293 10.683 3.285 1.00 63.69 95 LYS A N 1
ATOM 682 C CA . LYS A 1 95 ? -12.344 9.248 2.959 1.00 63.69 95 LYS A CA 1
ATOM 683 C C . LYS A 1 95 ? -12.644 9.019 1.474 1.00 63.69 95 LYS A C 1
ATOM 685 O O . LYS A 1 95 ? -11.898 8.313 0.797 1.00 63.69 95 LYS A O 1
ATOM 690 N N . ALA A 1 96 ? -13.651 9.701 0.922 1.00 66.38 96 ALA A N 1
ATOM 691 C CA . ALA A 1 96 ? -13.992 9.605 -0.500 1.00 66.38 96 ALA A CA 1
ATOM 692 C C . ALA A 1 96 ? -12.864 10.100 -1.435 1.00 66.38 96 ALA A C 1
ATOM 694 O O . ALA A 1 96 ? -12.606 9.498 -2.481 1.00 66.38 96 ALA A O 1
ATOM 695 N N . ALA A 1 97 ? -12.160 11.178 -1.068 1.00 69.31 97 ALA A N 1
ATOM 696 C CA . ALA A 1 97 ? -11.019 11.686 -1.835 1.00 69.31 97 ALA A CA 1
ATOM 697 C C . ALA A 1 97 ? -9.820 10.722 -1.821 1.00 69.31 97 ALA A C 1
ATOM 699 O O . ALA A 1 97 ? -9.196 10.498 -2.862 1.00 69.31 97 ALA A O 1
ATOM 700 N N . VAL A 1 98 ? -9.531 10.111 -0.669 1.00 67.75 98 VAL A N 1
ATOM 701 C CA . VAL A 1 98 ? -8.486 9.089 -0.529 1.00 67.75 98 VAL A CA 1
ATOM 702 C C . VAL A 1 98 ? -8.832 7.849 -1.354 1.00 67.75 98 VAL A C 1
ATOM 704 O O . VAL A 1 98 ? -7.991 7.410 -2.137 1.00 67.75 98 VAL A O 1
ATOM 707 N N . CYS A 1 99 ? -10.073 7.349 -1.282 1.00 67.81 99 CYS A N 1
ATOM 708 C CA . CYS A 1 99 ? -10.544 6.199 -2.066 1.00 67.81 99 CYS A CA 1
ATOM 709 C C . CYS A 1 99 ? -10.344 6.385 -3.577 1.00 67.81 99 CYS A C 1
ATOM 711 O O . CYS A 1 99 ? -9.843 5.479 -4.247 1.00 67.81 99 CYS A O 1
ATOM 713 N N . ARG A 1 100 ? -10.656 7.577 -4.109 1.00 69.12 100 ARG A N 1
ATOM 714 C CA . ARG A 1 100 ? -10.412 7.915 -5.523 1.00 69.12 100 ARG A CA 1
ATOM 715 C C . ARG A 1 100 ? -8.927 7.870 -5.883 1.00 69.12 100 ARG A C 1
ATOM 717 O O . ARG A 1 100 ? -8.567 7.395 -6.955 1.00 69.12 100 ARG A O 1
ATOM 724 N N . ARG A 1 101 ? -8.054 8.339 -4.988 1.00 67.88 101 ARG A N 1
ATOM 725 C CA . ARG A 1 101 ? -6.611 8.443 -5.250 1.00 67.88 101 ARG A CA 1
ATOM 726 C C . ARG A 1 101 ? -5.871 7.110 -5.138 1.00 67.88 101 ARG A C 1
ATOM 728 O O . ARG A 1 101 ? -4.881 6.913 -5.833 1.00 67.88 101 ARG A O 1
ATOM 735 N N . ILE A 1 102 ? -6.359 6.192 -4.306 1.00 69.31 102 ILE A N 1
ATOM 736 C CA . ILE A 1 102 ? -5.803 4.836 -4.152 1.00 69.31 102 ILE A CA 1
ATOM 737 C C . ILE A 1 102 ? -6.458 3.808 -5.097 1.00 69.31 102 ILE A C 1
ATOM 739 O O . ILE A 1 102 ? -6.292 2.603 -4.902 1.00 69.31 102 ILE A O 1
ATOM 743 N N . GLY A 1 103 ? -7.233 4.267 -6.088 1.00 63.66 103 GLY A N 1
ATOM 744 C CA . GLY A 1 103 ? -7.836 3.418 -7.118 1.00 63.66 103 GLY A CA 1
ATOM 745 C C . GLY A 1 103 ? -8.833 2.386 -6.583 1.00 63.66 103 GLY A C 1
ATOM 746 O O . GLY A 1 103 ? -8.843 1.258 -7.068 1.00 63.66 103 GLY A O 1
ATOM 747 N N . GLN A 1 104 ? -9.625 2.721 -5.556 1.00 64.12 104 GLN A N 1
ATOM 748 C CA . GLN A 1 104 ? -10.712 1.841 -5.110 1.00 64.12 104 GLN A CA 1
ATOM 749 C C . GLN A 1 104 ? -11.811 1.760 -6.182 1.00 64.12 104 GLN A C 1
ATOM 751 O O . GLN A 1 104 ? -12.171 2.798 -6.748 1.00 64.12 104 GLN A O 1
ATOM 756 N N . PRO A 1 105 ? -12.382 0.571 -6.453 1.00 52.78 105 PRO A N 1
ATOM 757 C CA . PRO A 1 105 ? -13.551 0.464 -7.312 1.00 52.78 105 PRO A CA 1
ATOM 758 C C . PRO A 1 105 ? -14.743 1.210 -6.693 1.00 52.78 105 PRO A C 1
ATOM 760 O O . PRO A 1 105 ? -14.901 1.274 -5.473 1.00 52.78 105 PRO A O 1
ATOM 763 N N . ALA A 1 106 ? -15.586 1.795 -7.548 1.00 48.97 106 ALA A N 1
ATOM 764 C CA . ALA A 1 106 ? -16.650 2.718 -7.144 1.00 48.97 106 ALA A CA 1
ATOM 765 C C . ALA A 1 106 ? -17.661 2.118 -6.145 1.00 48.97 106 ALA A C 1
ATOM 767 O O . ALA A 1 106 ? -18.201 2.851 -5.320 1.00 48.97 106 ALA A O 1
ATOM 768 N N . TRP A 1 107 ? -17.868 0.796 -6.160 1.00 50.53 107 TRP A N 1
ATOM 769 C CA . TRP A 1 107 ? -18.755 0.107 -5.215 1.00 50.53 107 TRP A CA 1
ATOM 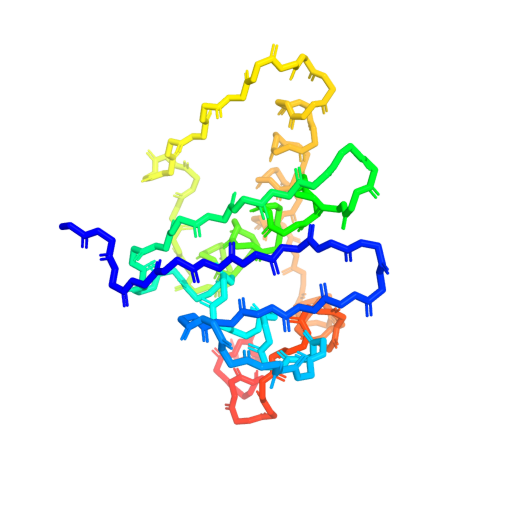770 C C . TRP A 1 107 ? -18.223 0.121 -3.771 1.00 50.53 107 TRP A C 1
ATOM 772 O O . TRP A 1 107 ? -19.014 0.136 -2.832 1.00 50.53 107 TRP A O 1
ATOM 782 N N . SER A 1 108 ? -16.901 0.196 -3.578 1.00 53.47 108 SER A N 1
ATOM 783 C CA . SER A 1 108 ? -16.291 0.282 -2.246 1.00 53.47 108 SER A CA 1
ATOM 784 C C . SER A 1 108 ? -16.490 1.657 -1.612 1.00 53.47 108 SER A C 1
ATOM 786 O O . SER A 1 108 ? -16.499 1.763 -0.392 1.00 53.47 108 SER A O 1
ATOM 788 N N . ILE A 1 109 ? -16.667 2.719 -2.412 1.00 54.59 109 ILE A N 1
ATOM 789 C CA . ILE A 1 109 ? -16.805 4.091 -1.899 1.00 54.59 109 ILE A CA 1
ATOM 790 C C . ILE A 1 109 ? -18.043 4.195 -1.004 1.00 54.59 109 ILE A C 1
ATOM 792 O O . ILE A 1 109 ? -17.925 4.719 0.097 1.00 54.59 109 ILE A O 1
ATOM 796 N N . GLY A 1 110 ? -19.181 3.616 -1.408 1.00 54.62 110 GLY A N 1
ATOM 797 C CA . GLY A 1 110 ? -20.429 3.645 -0.632 1.00 54.62 110 GLY A CA 1
ATOM 798 C C . GLY A 1 110 ? -20.338 3.013 0.764 1.00 54.62 110 GLY A C 1
ATOM 799 O O . GLY A 1 110 ? -21.116 3.376 1.635 1.00 54.62 110 GLY A O 1
ATOM 800 N N . ARG A 1 111 ? -19.356 2.132 1.007 1.00 57.38 111 ARG A N 1
ATOM 801 C CA . ARG A 1 111 ? -19.113 1.498 2.316 1.00 57.38 111 ARG A CA 1
ATOM 802 C C . ARG A 1 111 ? -18.366 2.394 3.312 1.00 57.38 111 ARG A C 1
ATOM 804 O O . ARG A 1 111 ? -18.335 2.075 4.492 1.00 57.38 111 ARG A O 1
ATOM 811 N N . TYR A 1 112 ? -17.740 3.476 2.840 1.00 53.66 112 TYR A N 1
ATOM 812 C CA . TYR A 1 112 ?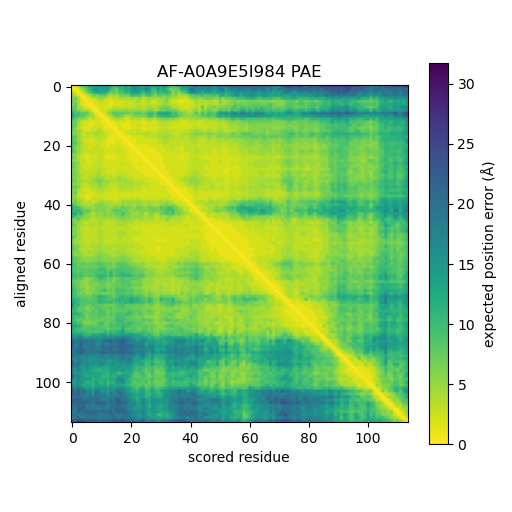 -16.863 4.335 3.649 1.00 53.66 112 TYR A CA 1
ATOM 813 C C . TYR A 1 112 ? -17.430 5.734 3.935 1.00 53.66 112 TYR A C 1
ATOM 815 O O . TYR A 1 112 ? -16.824 6.465 4.720 1.00 53.66 112 TYR A O 1
ATOM 823 N N . VAL A 1 113 ? -18.527 6.135 3.274 1.00 51.94 113 VAL A N 1
ATOM 824 C CA . VAL A 1 113 ? -19.127 7.488 3.389 1.00 51.94 113 VAL A CA 1
ATOM 825 C C . VAL A 1 113 ? -20.431 7.516 4.203 1.00 51.94 113 VAL A C 1
ATOM 827 O O . VAL A 1 113 ? -21.119 8.532 4.189 1.00 51.94 113 VAL A O 1
ATOM 830 N N . SER A 1 114 ? -20.775 6.423 4.886 1.00 48.38 114 SER A N 1
ATOM 831 C CA . SER A 1 114 ? -21.941 6.315 5.777 1.00 48.38 114 SER A CA 1
ATOM 832 C C . SER A 1 114 ? -21.610 6.682 7.216 1.00 48.38 114 SER A C 1
ATOM 834 O O . SER A 1 114 ? -20.551 6.201 7.685 1.00 48.38 114 SER A O 1
#

Secondary structure (DSSP, 8-state):
--S-EEEEETTEEEETTEE--HHHHHHHHT-TTS--EEEE-TTS-HHHHHHHHHHHHHHTT--GGG-----SSHHHHHHHHHHHHHHTT--HHHHHHHHHHTT--HHHHTTT--

Solvent-accessible surface area (backbone atoms only — not comparable to full-atom values): 6818 Å² total; per-residue (Å²): 127,61,81,47,52,30,40,38,47,100,95,45,37,28,52,71,87,38,83,47,56,72,49,58,48,42,43,57,69,27,32,80,93,51,54,67,43,78,48,61,52,88,90,69,47,68,67,58,47,54,47,45,22,52,50,46,40,40,64,74,64,51,55,71,90,80,60,86,84,90,65,99,43,71,70,58,46,50,51,49,52,53,48,54,64,48,54,79,70,55,52,50,71,55,47,54,55,50,40,62,73,55,39,53,60,75,78,59,50,68,76,53,62,115

Foldseek 3Di:
DAPWEWEQEDVWIDTNNHTDDPLVSLQQLLPLVGRYHYHYDPPRCPLVSVLLNLLVCLLVVNAPVVDDDDDPDPVSVVSNVVSNVVSPVDALVRNLVSCVVSNPDPVVNVVRND

Sequence (114 aa):
MPQGVMVMQSGQRFIDNQPVSAAQFVSVAADPSRSVLVEACAGSGKTWLLVSRMLRLLLEGSQPAEMLAITFTRKAANAARLVIGTGAAASATCKAAVCRRIGQPAWSIGRYVS